Protein AF-A0A7X7BLA1-F1 (afdb_monomer_lite)

Sequence (146 aa):
AQNFVDRQEERFEQSKTRILRTGDDLSFVGDGLLEFGDVSDFCGLILDRDPNPPLLAAVSTKRAGGDWALSLRSRDGLAGKIITLLKDGKKIRGGGHGDAAALYFPYSYNEEQIRETVLAALKQEKERTETPRVTLGDIFKGLDKS

Secondary structure (DSSP, 8-state):
-HHHHHHHHHHHHHHHTT-EEETTTEEEE-TTSS-TTTHHHHHHHHHHH-SS--SEEEEEEE-TTSPEEEEEEESTTHHHHHHHHH--SSSSEEEEETTEEEEEE-TT--HHHHHHHHHHHHHHHHHHHHS----HHHHHHHHTT-

Structure (mmCIF, N/CA/C/O backbone):
data_AF-A0A7X7BLA1-F1
#
_entry.id   AF-A0A7X7BLA1-F1
#
loop_
_atom_site.group_PDB
_atom_site.id
_atom_site.type_symbol
_atom_site.label_atom_id
_atom_site.label_alt_id
_atom_site.label_comp_id
_atom_site.label_asym_id
_atom_site.label_entity_id
_atom_site.label_seq_id
_atom_site.pdbx_PDB_ins_code
_atom_site.Cartn_x
_atom_site.Cartn_y
_atom_site.Cartn_z
_atom_site.occupancy
_atom_site.B_iso_or_equiv
_atom_site.auth_seq_id
_atom_site.auth_comp_id
_atom_site.auth_asym_id
_atom_site.auth_atom_id
_atom_site.pdbx_PDB_model_num
ATOM 1 N N . ALA A 1 1 ? 27.336 -9.642 -11.516 1.00 60.84 1 ALA A N 1
ATOM 2 C CA . ALA A 1 1 ? 26.708 -9.187 -10.260 1.00 60.84 1 ALA A CA 1
ATOM 3 C C . ALA A 1 1 ? 26.572 -7.664 -10.227 1.00 60.84 1 ALA A C 1
ATOM 5 O O . ALA A 1 1 ? 25.447 -7.207 -10.120 1.00 60.84 1 ALA A O 1
ATOM 6 N N . GLN A 1 2 ? 27.653 -6.894 -10.423 1.00 66.00 2 GLN A N 1
ATOM 7 C CA . GLN A 1 2 ? 27.623 -5.419 -10.378 1.00 66.00 2 GLN A CA 1
ATOM 8 C C . GLN A 1 2 ? 26.552 -4.783 -11.291 1.00 66.00 2 GLN A C 1
ATOM 10 O O . GLN A 1 2 ? 25.650 -4.127 -10.792 1.00 66.00 2 GLN A O 1
ATOM 15 N N . ASN A 1 3 ? 26.518 -5.140 -12.582 1.00 72.88 3 ASN A N 1
ATOM 16 C CA . ASN A 1 3 ? 25.501 -4.642 -13.528 1.00 72.88 3 ASN A CA 1
ATOM 17 C C . ASN A 1 3 ? 24.037 -4.946 -13.150 1.00 72.88 3 ASN A C 1
ATOM 19 O O . ASN A 1 3 ? 23.133 -4.306 -13.676 1.00 72.88 3 ASN A O 1
ATOM 23 N N . PHE A 1 4 ? 23.776 -5.962 -12.320 1.00 66.00 4 PHE A N 1
ATOM 24 C CA . PHE A 1 4 ? 22.419 -6.260 -11.850 1.00 66.00 4 PHE A CA 1
ATOM 25 C C . PHE A 1 4 ? 22.030 -5.318 -10.706 1.00 66.00 4 PHE A C 1
ATOM 27 O O . PHE A 1 4 ? 20.932 -4.776 -10.713 1.00 66.00 4 PHE A O 1
ATOM 34 N N . VAL A 1 5 ? 22.954 -5.080 -9.771 1.00 71.12 5 VAL A N 1
ATOM 35 C CA . VAL A 1 5 ? 22.765 -4.153 -8.647 1.00 71.12 5 VAL A CA 1
ATOM 36 C C . VAL A 1 5 ? 22.598 -2.721 -9.148 1.00 71.12 5 VAL A C 1
ATOM 38 O O . VAL A 1 5 ? 21.667 -2.045 -8.732 1.00 71.12 5 VAL A O 1
ATOM 41 N N . ASP A 1 6 ? 23.419 -2.288 -10.106 1.00 77.94 6 ASP A N 1
ATOM 42 C CA . ASP A 1 6 ? 23.346 -0.921 -10.635 1.00 77.94 6 ASP A CA 1
ATOM 43 C C . ASP A 1 6 ? 22.001 -0.656 -11.344 1.00 77.94 6 ASP A C 1
ATOM 45 O O . ASP A 1 6 ? 21.403 0.403 -11.178 1.00 77.94 6 ASP A O 1
ATOM 49 N N . ARG A 1 7 ? 21.468 -1.650 -12.073 1.00 76.81 7 ARG A N 1
ATOM 50 C CA . ARG A 1 7 ? 20.138 -1.561 -12.707 1.00 76.81 7 ARG A CA 1
ATOM 51 C C . ARG A 1 7 ? 18.999 -1.554 -11.691 1.00 76.81 7 ARG A C 1
ATOM 53 O O . ARG A 1 7 ? 18.009 -0.861 -11.903 1.00 76.81 7 ARG A O 1
ATOM 60 N N . GLN A 1 8 ? 19.124 -2.324 -10.612 1.00 72.62 8 GLN A N 1
ATOM 61 C CA . GLN A 1 8 ? 18.159 -2.304 -9.513 1.00 72.62 8 GLN A CA 1
ATOM 62 C C . GLN A 1 8 ? 18.124 -0.938 -8.832 1.00 72.62 8 GLN A C 1
ATOM 64 O O . GLN A 1 8 ? 17.048 -0.396 -8.597 1.00 72.62 8 GLN A O 1
ATOM 69 N N . GLU A 1 9 ? 19.295 -0.362 -8.569 1.00 75.88 9 GLU A N 1
ATOM 70 C CA . GLU A 1 9 ? 19.420 0.955 -7.950 1.00 75.88 9 GLU A CA 1
ATOM 71 C C . GLU A 1 9 ? 18.868 2.057 -8.870 1.00 75.88 9 GLU A C 1
ATOM 73 O O . GLU A 1 9 ? 18.132 2.932 -8.422 1.00 75.88 9 GLU A O 1
ATOM 78 N N . GLU A 1 10 ? 19.119 1.979 -10.180 1.00 81.06 10 GLU A N 1
ATOM 79 C CA . GLU A 1 10 ? 18.547 2.917 -11.151 1.00 81.06 10 GLU A CA 1
ATOM 80 C C . GLU A 1 10 ? 17.012 2.833 -11.195 1.00 81.06 10 GLU A C 1
ATOM 82 O O . GLU A 1 10 ? 16.329 3.859 -11.132 1.00 81.06 10 GLU A O 1
ATOM 87 N N . ARG A 1 11 ? 16.448 1.619 -11.232 1.00 76.81 11 ARG A N 1
ATOM 88 C CA . ARG A 1 11 ? 14.992 1.417 -11.136 1.00 76.81 11 ARG A CA 1
ATOM 89 C C . ARG A 1 11 ? 14.432 1.940 -9.823 1.00 76.81 11 ARG A C 1
ATOM 91 O O . ARG A 1 11 ? 13.330 2.495 -9.809 1.00 76.81 11 ARG A O 1
ATOM 98 N N . PHE A 1 12 ? 15.180 1.776 -8.735 1.00 75.75 12 PHE A N 1
ATOM 99 C CA . PHE A 1 12 ? 14.794 2.255 -7.420 1.00 75.75 12 PHE A CA 1
ATOM 100 C C . PHE A 1 12 ? 14.669 3.786 -7.404 1.00 75.75 12 PHE A C 1
ATOM 102 O O . PHE A 1 12 ? 13.620 4.323 -7.038 1.00 75.75 12 PHE A O 1
ATOM 109 N N . GLU A 1 13 ? 15.696 4.490 -7.884 1.00 81.88 13 GLU A N 1
ATOM 110 C CA . GLU A 1 13 ? 15.704 5.954 -7.971 1.00 81.88 13 GLU A CA 1
ATOM 111 C C . GLU A 1 13 ? 14.640 6.491 -8.934 1.00 81.88 13 GLU A C 1
ATOM 113 O O . GLU A 1 13 ? 13.942 7.454 -8.617 1.00 81.88 13 GLU A O 1
ATOM 118 N N . GLN A 1 14 ? 14.430 5.836 -10.077 1.00 80.88 14 GLN A N 1
ATOM 119 C CA . GLN A 1 14 ? 13.355 6.215 -10.995 1.00 80.88 14 GLN A CA 1
ATOM 120 C C . GLN A 1 14 ? 11.973 6.030 -10.358 1.00 80.88 14 GLN A C 1
ATOM 122 O O . GLN A 1 14 ? 11.123 6.917 -10.452 1.00 80.88 14 GLN A O 1
ATOM 127 N N . SER A 1 15 ? 11.747 4.916 -9.662 1.00 80.69 15 SER A N 1
ATOM 128 C CA . SER A 1 15 ? 10.462 4.620 -9.020 1.00 80.69 15 SER A CA 1
ATOM 129 C C . SER A 1 15 ? 10.139 5.596 -7.888 1.00 80.69 15 SER A C 1
ATOM 131 O O . SER A 1 15 ? 8.977 5.974 -7.732 1.00 80.69 15 SER A O 1
ATOM 133 N N . LYS A 1 16 ? 11.149 6.094 -7.156 1.00 81.50 16 LYS A N 1
ATOM 134 C CA . LYS A 1 16 ? 10.964 7.152 -6.145 1.00 81.50 16 LYS A CA 1
ATOM 135 C C . LYS A 1 16 ? 10.290 8.400 -6.705 1.00 81.50 16 LYS A C 1
ATOM 137 O O . LYS A 1 16 ? 9.437 8.980 -6.040 1.00 81.50 16 LYS A O 1
ATOM 142 N N . THR A 1 17 ? 10.628 8.793 -7.935 1.00 82.50 17 THR A N 1
ATOM 143 C CA . THR A 1 17 ? 10.046 9.988 -8.577 1.00 82.50 17 THR A CA 1
ATOM 144 C C . THR A 1 17 ? 8.546 9.864 -8.846 1.00 82.50 17 THR A C 1
ATOM 146 O O . THR A 1 17 ? 7.883 10.869 -9.092 1.00 82.50 17 THR A O 1
ATOM 149 N N . ARG A 1 18 ? 8.001 8.642 -8.789 1.00 87.12 18 ARG A N 1
ATOM 150 C CA . ARG A 1 18 ? 6.584 8.350 -9.032 1.00 87.12 18 ARG A CA 1
ATOM 151 C C . ARG A 1 18 ? 5.832 7.906 -7.779 1.00 87.12 18 ARG A C 1
ATOM 153 O O . ARG A 1 18 ? 4.695 7.451 -7.893 1.00 87.12 18 ARG A O 1
ATOM 160 N N . ILE A 1 19 ? 6.434 8.041 -6.594 1.00 90.56 19 ILE A N 1
ATOM 161 C CA . ILE A 1 19 ? 5.737 7.778 -5.333 1.00 90.56 19 ILE A CA 1
ATOM 162 C C . ILE A 1 19 ? 4.624 8.813 -5.157 1.00 90.56 19 ILE A C 1
ATOM 164 O O . ILE A 1 19 ? 4.864 10.017 -5.068 1.00 90.56 19 ILE A O 1
ATOM 168 N N . LEU A 1 20 ? 3.393 8.326 -5.038 1.00 92.38 20 LEU A N 1
ATOM 169 C CA . LEU A 1 20 ? 2.249 9.120 -4.621 1.00 92.38 20 LEU A CA 1
ATOM 170 C C . LEU A 1 20 ? 2.210 9.137 -3.092 1.00 92.38 20 LEU A C 1
ATOM 172 O O . LEU A 1 20 ? 1.762 8.178 -2.459 1.00 92.38 20 LEU A O 1
ATOM 176 N N . ARG A 1 21 ? 2.704 10.227 -2.500 1.00 93.75 21 ARG A N 1
ATOM 177 C CA . ARG A 1 21 ? 2.735 10.424 -1.046 1.00 93.75 21 ARG A CA 1
ATOM 178 C C . ARG A 1 21 ? 1.422 11.023 -0.537 1.00 93.75 21 ARG A C 1
ATOM 180 O O . ARG A 1 21 ? 0.862 11.928 -1.152 1.00 93.75 21 ARG A O 1
ATOM 187 N N . THR A 1 22 ? 0.933 10.547 0.604 1.00 94.69 22 THR A N 1
ATOM 188 C CA . THR A 1 22 ? -0.193 11.147 1.336 1.00 94.69 22 THR A CA 1
ATOM 189 C C . THR A 1 22 ? 0.222 11.385 2.780 1.00 94.69 22 THR A C 1
ATOM 191 O O . THR A 1 22 ? 0.194 10.466 3.597 1.00 94.69 22 THR A O 1
ATOM 194 N N . GLY A 1 23 ? 0.642 12.623 3.065 1.00 91.50 23 GLY A N 1
ATOM 195 C CA . GLY A 1 23 ? 1.188 13.009 4.368 1.00 91.50 23 GLY A CA 1
ATOM 196 C C . GLY A 1 23 ? 2.303 12.065 4.822 1.00 91.50 23 GLY A C 1
ATOM 197 O O . GLY A 1 23 ? 3.129 11.634 4.014 1.00 91.50 23 GLY A O 1
ATOM 198 N N . ASP A 1 24 ? 2.267 11.699 6.100 1.00 92.56 24 ASP A N 1
ATOM 199 C CA . ASP A 1 24 ? 3.164 10.703 6.697 1.00 92.56 24 ASP A CA 1
ATOM 200 C C . ASP A 1 24 ? 2.550 9.293 6.728 1.00 92.56 24 ASP A C 1
ATOM 202 O O . ASP A 1 24 ? 3.180 8.341 7.179 1.00 92.56 24 ASP A O 1
ATOM 206 N N . ASP A 1 25 ? 1.328 9.128 6.217 1.00 94.56 25 ASP A N 1
ATOM 207 C CA . ASP A 1 25 ? 0.573 7.885 6.367 1.00 94.56 25 ASP A CA 1
ATOM 208 C C . ASP A 1 25 ? 0.934 6.859 5.280 1.00 94.56 25 ASP A C 1
ATOM 210 O O . ASP A 1 25 ? 1.179 5.690 5.582 1.00 94.56 25 ASP A O 1
ATOM 214 N N . LEU A 1 26 ? 0.973 7.277 4.009 1.00 97.00 26 LEU A N 1
ATOM 215 C CA . LEU A 1 26 ? 1.088 6.357 2.872 1.00 97.00 26 LEU A CA 1
ATOM 216 C C . LEU A 1 26 ? 2.076 6.846 1.810 1.00 97.00 26 LEU A C 1
ATOM 218 O O . LEU A 1 26 ? 1.939 7.951 1.284 1.00 97.00 26 LEU A O 1
ATOM 222 N N . SER A 1 27 ? 2.988 5.959 1.407 1.00 96.44 27 SER A N 1
ATOM 223 C CA . SER A 1 27 ? 3.667 6.019 0.105 1.00 96.44 27 SER A CA 1
ATOM 224 C C . SER A 1 27 ? 3.095 4.944 -0.813 1.00 96.44 27 SER A C 1
ATOM 226 O O . SER A 1 27 ? 3.185 3.760 -0.489 1.00 96.44 27 SER A O 1
ATOM 228 N N . PHE A 1 28 ? 2.542 5.338 -1.961 1.00 95.69 28 PHE A N 1
ATOM 229 C CA . PHE A 1 28 ? 1.960 4.419 -2.941 1.00 95.69 28 PHE A CA 1
ATOM 230 C C . PHE A 1 28 ? 2.708 4.461 -4.278 1.00 95.69 28 PHE A C 1
ATOM 232 O O . PHE A 1 28 ? 3.012 5.539 -4.786 1.00 95.69 28 PHE A O 1
ATOM 239 N N . VAL A 1 29 ? 2.957 3.295 -4.873 1.00 93.25 29 VAL A N 1
ATOM 240 C CA . VAL A 1 29 ? 3.594 3.147 -6.190 1.00 93.25 29 VAL A CA 1
ATOM 241 C C . VAL A 1 29 ? 2.680 2.351 -7.121 1.00 93.25 29 VAL A C 1
ATOM 243 O O . VAL A 1 29 ? 2.173 1.287 -6.753 1.00 93.25 29 VAL A O 1
ATOM 246 N N . GLY A 1 30 ? 2.468 2.888 -8.321 1.00 91.25 30 GLY A N 1
ATOM 247 C CA . GLY A 1 30 ? 1.694 2.254 -9.389 1.00 91.25 30 GLY A CA 1
ATOM 248 C C . GLY A 1 30 ? 2.421 1.092 -10.076 1.00 91.25 30 GLY A C 1
ATOM 249 O O . GLY A 1 30 ? 3.618 0.872 -9.882 1.00 91.25 30 GLY A O 1
ATOM 250 N N . ASP A 1 31 ? 1.684 0.380 -10.916 1.00 90.12 31 ASP A N 1
ATOM 251 C CA . ASP A 1 31 ? 2.160 -0.698 -11.775 1.00 90.12 31 ASP A CA 1
ATOM 252 C C . ASP A 1 31 ? 3.131 -0.210 -12.867 1.00 90.12 31 ASP A C 1
ATOM 254 O O . ASP A 1 31 ? 3.192 0.968 -13.225 1.00 90.12 31 ASP A O 1
ATOM 258 N N . GLY A 1 32 ? 3.914 -1.143 -13.417 1.00 83.69 32 GLY A N 1
ATOM 259 C CA . GLY A 1 32 ? 4.804 -0.888 -14.556 1.00 83.69 32 GLY A CA 1
ATOM 260 C C . GLY A 1 32 ? 6.133 -0.206 -14.219 1.00 83.69 32 GLY A C 1
ATOM 261 O O . GLY A 1 32 ? 6.902 0.105 -15.127 1.00 83.69 32 GLY A O 1
ATOM 262 N N . LEU A 1 33 ? 6.418 0.019 -12.935 1.00 78.50 33 LEU A N 1
ATOM 263 C CA . LEU A 1 33 ? 7.668 0.623 -12.458 1.00 78.50 33 LEU A CA 1
ATOM 264 C C . LEU A 1 33 ? 8.690 -0.392 -11.942 1.00 78.50 33 LEU A C 1
ATOM 266 O O . LEU A 1 33 ? 9.893 -0.147 -12.005 1.00 78.50 33 LEU A O 1
ATOM 270 N N . LEU A 1 34 ? 8.211 -1.527 -11.437 1.00 80.31 34 LEU A N 1
ATOM 271 C CA . LEU A 1 34 ? 9.017 -2.530 -10.750 1.00 80.31 34 LEU A CA 1
ATOM 272 C C . LEU A 1 34 ? 8.754 -3.909 -11.348 1.00 80.31 34 LEU A C 1
ATOM 274 O O . LEU A 1 34 ? 7.630 -4.228 -11.740 1.00 80.31 34 LEU A O 1
ATOM 278 N N . GLU A 1 35 ? 9.790 -4.742 -11.407 1.00 77.06 35 GLU A N 1
ATOM 279 C CA . GLU A 1 35 ? 9.627 -6.149 -11.763 1.00 77.06 35 GLU A CA 1
ATOM 280 C C . GLU A 1 35 ? 9.002 -6.906 -10.581 1.00 77.06 35 GLU A C 1
ATOM 282 O O . GLU A 1 35 ? 9.167 -6.525 -9.425 1.00 77.06 35 GLU A O 1
ATOM 287 N N . PHE A 1 36 ? 8.291 -8.007 -10.848 1.00 65.00 36 PHE A N 1
ATOM 288 C CA . PHE A 1 36 ? 7.522 -8.739 -9.828 1.00 65.00 36 PHE A CA 1
ATOM 289 C C . PHE A 1 36 ? 8.349 -9.15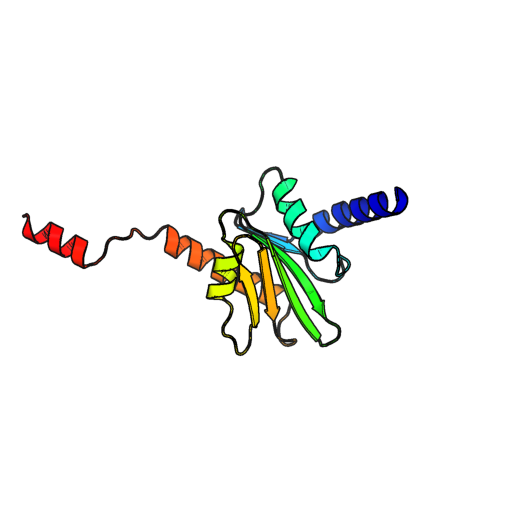2 -8.591 1.00 65.00 36 PHE A C 1
ATOM 291 O O . PHE A 1 36 ? 7.809 -9.218 -7.489 1.00 65.00 36 PHE A O 1
ATOM 298 N N . GLY A 1 37 ? 9.652 -9.411 -8.763 1.00 68.38 37 GLY A N 1
ATOM 299 C CA . GLY A 1 37 ? 10.570 -9.728 -7.662 1.00 68.38 37 GLY A CA 1
ATOM 300 C C . GLY A 1 37 ? 10.957 -8.523 -6.797 1.00 68.38 37 GLY A C 1
ATOM 301 O O . GLY A 1 37 ? 11.219 -8.694 -5.612 1.00 68.38 37 GLY A O 1
ATOM 302 N N . ASP A 1 38 ? 10.915 -7.313 -7.353 1.00 76.25 38 ASP A N 1
ATOM 303 C CA . ASP A 1 38 ? 11.431 -6.092 -6.721 1.00 76.25 38 ASP A CA 1
ATOM 304 C C . ASP A 1 38 ? 10.371 -5.390 -5.865 1.00 76.25 38 ASP A C 1
ATOM 306 O O . ASP A 1 38 ? 10.685 -4.564 -5.016 1.00 76.25 38 ASP A O 1
ATOM 310 N N . VAL A 1 39 ? 9.097 -5.729 -6.066 1.00 79.25 39 VAL A N 1
ATOM 311 C CA . VAL A 1 39 ? 7.934 -5.071 -5.453 1.00 79.25 39 VAL A CA 1
ATOM 312 C C . VAL A 1 39 ? 7.978 -5.091 -3.917 1.00 79.25 39 VAL A C 1
ATOM 314 O O . VAL A 1 39 ? 7.763 -4.063 -3.275 1.00 79.25 39 VAL A O 1
ATOM 317 N N . SER A 1 40 ? 8.259 -6.248 -3.307 1.00 75.62 40 SER A N 1
ATOM 318 C CA . SER A 1 40 ? 8.327 -6.374 -1.840 1.00 75.62 40 SER A CA 1
ATOM 319 C C . SER A 1 40 ? 9.552 -5.666 -1.263 1.00 75.62 40 SER A C 1
ATOM 321 O O . SER A 1 40 ? 9.452 -5.029 -0.211 1.00 75.62 40 SER A O 1
ATOM 323 N N . ASP A 1 41 ? 10.693 -5.789 -1.938 1.00 82.06 41 ASP A N 1
ATOM 324 C CA . ASP A 1 41 ? 11.954 -5.197 -1.496 1.00 82.06 41 ASP A CA 1
ATOM 325 C C . ASP A 1 41 ? 11.883 -3.674 -1.592 1.00 82.06 41 ASP A C 1
ATOM 327 O O . ASP A 1 41 ? 12.268 -2.978 -0.655 1.00 82.06 41 ASP A O 1
ATOM 331 N N . PHE A 1 42 ? 11.264 -3.148 -2.652 1.00 85.69 42 PHE A N 1
ATOM 332 C CA . PHE A 1 42 ? 11.017 -1.722 -2.821 1.00 85.69 42 PHE A CA 1
ATOM 333 C C . PHE A 1 42 ? 10.203 -1.142 -1.661 1.00 85.69 42 PHE A C 1
ATOM 335 O O . PHE A 1 42 ? 10.575 -0.107 -1.113 1.00 85.69 42 PHE A O 1
ATOM 342 N N . CYS A 1 43 ? 9.133 -1.821 -1.227 1.00 86.69 43 CYS A N 1
ATOM 343 C CA . CYS A 1 43 ? 8.364 -1.386 -0.060 1.00 86.69 43 CYS A CA 1
ATOM 344 C C . CYS A 1 43 ? 9.239 -1.281 1.205 1.00 86.69 43 CYS A C 1
ATOM 346 O O . CYS A 1 43 ? 9.081 -0.331 1.968 1.00 86.69 43 CYS A O 1
ATOM 348 N N . GLY A 1 44 ? 10.151 -2.234 1.429 1.00 87.56 44 GLY A N 1
ATOM 349 C CA . GLY A 1 44 ? 11.086 -2.194 2.561 1.00 87.56 44 GLY A CA 1
ATOM 350 C C . GLY A 1 44 ? 12.082 -1.042 2.439 1.00 87.56 44 GLY A C 1
ATOM 351 O O . GLY A 1 44 ? 12.247 -0.257 3.367 1.00 87.56 44 GLY A O 1
ATOM 352 N N . LEU A 1 45 ? 12.653 -0.857 1.250 1.00 88.12 45 LEU A N 1
ATOM 353 C CA . LEU A 1 45 ? 13.607 0.214 0.979 1.00 88.12 45 LEU A CA 1
ATOM 354 C C . LEU A 1 45 ? 13.003 1.617 1.135 1.00 88.12 45 LEU A C 1
ATOM 356 O O . LEU A 1 45 ? 13.715 2.520 1.570 1.00 88.12 45 LEU A O 1
ATOM 360 N N . ILE A 1 46 ? 11.714 1.817 0.822 1.00 89.44 46 ILE A N 1
ATOM 361 C CA . ILE A 1 46 ? 11.018 3.076 1.145 1.00 89.44 46 ILE A CA 1
ATOM 362 C C . ILE A 1 46 ? 11.090 3.335 2.655 1.00 89.44 46 ILE A C 1
ATOM 364 O O . ILE A 1 46 ? 11.440 4.434 3.067 1.00 89.44 46 ILE A O 1
ATOM 368 N N . LEU A 1 47 ? 10.790 2.333 3.485 1.00 91.44 47 LEU A N 1
ATOM 369 C CA . LEU A 1 47 ? 10.786 2.484 4.943 1.00 91.44 47 LEU A CA 1
ATOM 370 C C . LEU A 1 47 ? 12.186 2.647 5.540 1.00 91.44 47 LEU A C 1
ATOM 372 O O . LEU A 1 47 ? 12.317 3.254 6.602 1.00 91.44 47 LEU A O 1
ATOM 376 N N . ASP A 1 48 ? 13.206 2.077 4.903 1.00 89.9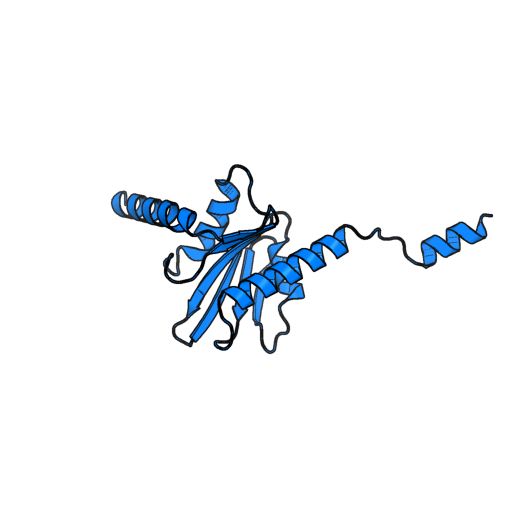4 48 ASP A N 1
ATOM 377 C CA . ASP A 1 48 ? 14.579 2.086 5.414 1.00 89.94 48 ASP A CA 1
ATOM 378 C C . ASP A 1 48 ? 15.360 3.336 4.997 1.00 89.94 48 ASP A C 1
ATOM 380 O O . ASP A 1 48 ? 16.247 3.779 5.726 1.00 89.94 48 ASP A O 1
ATOM 384 N N . ARG A 1 49 ? 15.064 3.891 3.814 1.00 87.44 49 ARG A N 1
ATOM 385 C CA . ARG A 1 49 ? 15.867 4.959 3.195 1.00 87.44 49 ARG A CA 1
ATOM 386 C C . ARG A 1 49 ? 15.186 6.326 3.169 1.00 87.44 49 ARG A C 1
ATOM 388 O O . ARG A 1 49 ? 15.873 7.316 2.924 1.00 87.44 49 ARG A O 1
ATOM 395 N N . ASP A 1 50 ? 13.872 6.404 3.367 1.00 85.19 50 ASP A N 1
ATOM 396 C CA . ASP A 1 50 ? 13.175 7.689 3.469 1.00 85.19 50 ASP A CA 1
ATOM 397 C C . ASP A 1 50 ? 13.524 8.353 4.818 1.00 85.19 50 ASP A C 1
ATOM 399 O O . ASP A 1 50 ? 13.335 7.725 5.863 1.00 85.19 50 ASP A O 1
ATOM 403 N N . PRO A 1 51 ? 14.050 9.597 4.837 1.00 85.38 51 PRO A N 1
ATOM 404 C CA . PRO A 1 51 ? 14.358 10.301 6.084 1.00 85.38 51 PRO A CA 1
ATOM 405 C C . PRO A 1 51 ? 13.119 10.560 6.953 1.00 85.38 51 PRO A C 1
ATOM 407 O O . PRO A 1 51 ? 13.259 10.760 8.158 1.00 85.38 51 PRO A O 1
ATOM 410 N N . ASN A 1 52 ? 11.923 10.556 6.360 1.00 88.19 52 ASN A N 1
ATOM 411 C CA . ASN A 1 52 ? 10.650 10.603 7.065 1.00 88.19 52 ASN A CA 1
ATOM 412 C C . ASN A 1 52 ? 9.763 9.453 6.556 1.00 88.19 52 ASN A C 1
ATOM 414 O O . ASN A 1 52 ? 8.905 9.664 5.692 1.00 88.19 52 ASN A O 1
ATOM 418 N N . PRO A 1 53 ? 9.994 8.212 7.018 1.00 91.31 53 PRO A N 1
ATOM 419 C CA . PRO A 1 53 ? 9.350 7.039 6.444 1.00 91.31 53 PRO A CA 1
ATOM 420 C C . PRO A 1 53 ? 7.828 7.069 6.660 1.00 91.31 53 PRO A C 1
ATOM 422 O O . PRO A 1 53 ? 7.371 7.502 7.718 1.00 91.31 53 PRO A O 1
ATOM 425 N N . PRO A 1 54 ? 7.029 6.606 5.679 1.00 94.81 54 PRO A N 1
ATOM 426 C CA . PRO A 1 54 ? 5.580 6.540 5.832 1.00 94.81 54 PRO A CA 1
ATOM 427 C C . PRO A 1 54 ? 5.198 5.474 6.866 1.00 94.81 54 PRO A C 1
ATOM 429 O O . PRO A 1 54 ? 5.940 4.513 7.081 1.00 94.81 54 PRO A O 1
ATOM 432 N N . LEU A 1 55 ? 3.992 5.564 7.428 1.00 95.56 55 LEU A N 1
ATOM 433 C CA . LEU A 1 55 ? 3.435 4.477 8.244 1.00 95.56 55 LEU A CA 1
ATOM 434 C C . LEU A 1 55 ? 3.261 3.185 7.428 1.00 95.56 55 LEU A C 1
ATOM 436 O O . LEU A 1 55 ? 3.489 2.082 7.934 1.00 95.56 55 LEU A O 1
ATOM 440 N N . LEU A 1 56 ? 2.869 3.320 6.158 1.00 97.12 56 LEU A N 1
ATOM 441 C CA . LEU A 1 56 ? 2.667 2.212 5.233 1.00 97.12 56 LEU A CA 1
ATOM 442 C C . LEU A 1 56 ? 3.283 2.524 3.862 1.00 97.12 56 LEU A C 1
ATOM 444 O O . LEU A 1 56 ? 2.994 3.546 3.239 1.00 97.12 56 LEU A O 1
ATOM 448 N N . ALA A 1 57 ? 4.099 1.606 3.358 1.00 96.62 57 ALA A N 1
ATOM 449 C CA . ALA A 1 57 ? 4.560 1.585 1.977 1.00 96.62 57 ALA A CA 1
ATOM 450 C C . ALA A 1 57 ? 3.745 0.558 1.185 1.00 96.62 57 ALA A C 1
ATOM 452 O O . ALA A 1 57 ? 3.607 -0.591 1.611 1.00 96.62 57 ALA A O 1
ATOM 453 N N . ALA A 1 58 ? 3.227 0.963 0.029 1.00 96.06 58 ALA A N 1
ATOM 454 C CA . ALA A 1 58 ? 2.374 0.141 -0.812 1.00 96.06 58 ALA A CA 1
ATOM 455 C C . ALA A 1 58 ? 2.817 0.196 -2.277 1.00 96.06 58 ALA A C 1
ATOM 457 O O . ALA A 1 58 ? 3.022 1.274 -2.831 1.00 96.06 58 ALA A O 1
ATOM 458 N N . VAL A 1 59 ? 2.937 -0.962 -2.918 1.00 94.81 59 VAL A N 1
ATOM 459 C CA . VAL A 1 59 ? 3.265 -1.068 -4.345 1.00 94.81 59 VAL A CA 1
ATOM 460 C C . VAL A 1 59 ? 2.218 -1.944 -5.013 1.00 94.81 59 VAL A C 1
ATOM 462 O O . VAL A 1 59 ? 1.988 -3.082 -4.593 1.00 94.81 59 VAL A O 1
ATOM 465 N N . SER A 1 60 ? 1.572 -1.401 -6.039 1.00 94.00 60 SER A N 1
ATOM 466 C CA . SER A 1 60 ? 0.583 -2.108 -6.845 1.00 94.00 60 SER A CA 1
ATOM 467 C C . SER A 1 60 ? 1.213 -2.701 -8.101 1.00 94.00 60 SER A C 1
ATOM 469 O O . SER A 1 60 ? 2.178 -2.179 -8.654 1.00 94.00 60 SER A O 1
ATOM 471 N N . THR A 1 61 ? 0.692 -3.843 -8.533 1.00 92.81 61 THR A N 1
ATOM 472 C CA . THR A 1 61 ? 1.138 -4.522 -9.749 1.00 92.81 61 THR A CA 1
ATOM 473 C C . THR A 1 61 ? -0.046 -5.196 -10.412 1.00 92.81 61 THR A C 1
ATOM 475 O O . THR A 1 61 ? -0.814 -5.915 -9.757 1.00 92.81 61 THR A O 1
ATOM 478 N N . LYS A 1 62 ? -0.194 -5.004 -11.720 1.00 91.94 62 LYS A N 1
ATOM 479 C CA . LYS A 1 62 ? -1.259 -5.639 -12.486 1.00 91.94 62 LYS A CA 1
ATOM 480 C C . LYS A 1 62 ? -0.818 -7.031 -12.914 1.00 91.94 62 LYS A C 1
ATOM 482 O O . LYS A 1 62 ? 0.232 -7.227 -13.519 1.00 91.94 62 LYS A O 1
ATOM 487 N N . ARG A 1 63 ? -1.612 -8.044 -12.573 1.00 89.44 63 ARG A N 1
ATOM 488 C CA . ARG A 1 63 ? -1.303 -9.441 -12.901 1.00 89.44 63 ARG A CA 1
ATOM 489 C C . ARG A 1 63 ? -1.787 -9.768 -14.311 1.00 89.44 63 ARG A C 1
ATOM 491 O O . ARG A 1 63 ? -2.744 -9.176 -14.801 1.00 89.44 63 ARG A O 1
ATOM 498 N N . ALA A 1 64 ? -1.210 -10.805 -14.920 1.00 83.81 64 ALA A N 1
ATOM 499 C CA . ALA A 1 64 ? -1.603 -11.280 -16.253 1.00 83.81 64 ALA A CA 1
ATOM 500 C C . ALA A 1 64 ? -3.106 -11.623 -16.384 1.00 83.81 64 ALA A C 1
ATOM 502 O O . ALA A 1 64 ? -3.663 -11.534 -17.470 1.00 83.81 64 ALA A O 1
ATOM 503 N N . GLY A 1 65 ? -3.774 -11.983 -15.280 1.00 82.81 65 GLY A N 1
ATOM 504 C CA . GLY A 1 65 ? -5.221 -12.237 -15.235 1.00 82.81 65 GLY A CA 1
ATOM 505 C C . GLY A 1 65 ? -6.101 -10.986 -15.092 1.00 82.81 65 GLY A C 1
ATOM 506 O O . GLY A 1 65 ? -7.305 -11.126 -14.919 1.00 82.81 65 GLY A O 1
ATOM 507 N N . GLY A 1 66 ? -5.525 -9.781 -15.104 1.00 85.31 66 GLY A N 1
ATOM 508 C CA . GLY A 1 66 ? -6.236 -8.506 -14.955 1.00 85.31 66 GLY A CA 1
ATOM 509 C C . GLY A 1 66 ? -6.453 -8.056 -13.508 1.00 85.31 66 GLY A C 1
ATOM 510 O O . GLY A 1 66 ? -6.568 -6.855 -13.271 1.00 85.31 66 GLY A O 1
ATOM 511 N N . ASP A 1 67 ? -6.457 -8.988 -12.553 1.00 92.62 67 ASP A N 1
ATOM 512 C CA . ASP A 1 67 ? -6.473 -8.695 -11.116 1.00 92.62 67 ASP A CA 1
ATOM 513 C C . ASP A 1 67 ? -5.217 -7.931 -10.670 1.00 92.62 67 ASP A C 1
ATOM 515 O O . ASP A 1 67 ? -4.135 -8.065 -11.249 1.00 92.62 67 ASP A O 1
ATOM 519 N N . TRP A 1 68 ? -5.338 -7.193 -9.573 1.00 94.81 68 TRP A N 1
ATOM 520 C CA . TRP A 1 68 ? -4.240 -6.438 -8.980 1.00 94.81 68 TRP A CA 1
ATOM 521 C C . TRP A 1 68 ? -3.643 -7.177 -7.789 1.00 94.81 68 TRP A C 1
ATOM 523 O O . TRP A 1 68 ? -4.366 -7.750 -6.972 1.00 94.81 68 TRP A O 1
ATOM 533 N N . ALA A 1 69 ? -2.321 -7.131 -7.666 1.00 94.00 69 ALA A N 1
ATOM 534 C CA . ALA A 1 69 ? -1.608 -7.423 -6.431 1.00 94.00 69 ALA A CA 1
ATOM 535 C C . ALA A 1 69 ? -1.169 -6.106 -5.789 1.00 94.00 69 ALA A C 1
ATOM 537 O O . ALA A 1 69 ? -0.726 -5.194 -6.481 1.00 94.00 69 ALA A O 1
ATOM 538 N N . LEU A 1 70 ? -1.278 -6.021 -4.469 1.00 95.19 70 LEU A N 1
ATOM 539 C CA . LEU A 1 70 ? -0.783 -4.906 -3.677 1.00 95.19 70 LEU A CA 1
ATOM 540 C C . LEU A 1 70 ? 0.127 -5.459 -2.585 1.00 95.19 70 LEU A C 1
ATOM 542 O O . LEU A 1 70 ? -0.342 -6.168 -1.695 1.00 95.19 70 LEU A O 1
ATOM 546 N N . SER A 1 71 ? 1.413 -5.139 -2.664 1.00 95.00 71 SER A N 1
ATOM 547 C CA . SER A 1 71 ? 2.393 -5.445 -1.624 1.00 95.00 71 SER A CA 1
ATOM 548 C C . SER A 1 71 ? 2.426 -4.318 -0.605 1.00 95.00 71 SER A C 1
ATOM 550 O O . SER A 1 71 ? 2.440 -3.149 -0.986 1.00 95.00 71 SER A O 1
ATOM 552 N N . LEU A 1 72 ? 2.440 -4.673 0.675 1.00 96.12 72 LEU A N 1
ATOM 553 C CA . LEU A 1 72 ? 2.439 -3.753 1.801 1.00 96.12 72 LEU A CA 1
ATOM 554 C C . LEU A 1 72 ? 3.628 -4.036 2.721 1.00 96.12 72 LEU A C 1
ATOM 556 O O . LEU A 1 72 ? 3.859 -5.186 3.116 1.00 96.12 72 LEU A O 1
ATOM 560 N N . ARG A 1 73 ? 4.323 -2.969 3.123 1.00 96.12 73 ARG A N 1
ATOM 561 C CA . ARG A 1 73 ? 5.275 -2.981 4.240 1.00 96.12 73 ARG A CA 1
ATOM 562 C C . ARG A 1 73 ? 4.969 -1.869 5.225 1.00 96.12 73 ARG A C 1
ATOM 564 O O . ARG A 1 73 ? 4.581 -0.777 4.821 1.00 96.12 73 ARG A O 1
ATOM 571 N N . SER A 1 74 ? 5.180 -2.140 6.504 1.00 96.25 74 SER A N 1
ATOM 572 C CA . SER A 1 74 ? 5.019 -1.159 7.580 1.00 96.25 74 SER A CA 1
ATOM 573 C C . SER A 1 74 ? 6.054 -1.345 8.685 1.00 96.25 74 SER A C 1
ATOM 575 O O . SER A 1 74 ? 6.975 -2.149 8.559 1.00 96.25 74 SER A O 1
ATOM 577 N N . ARG A 1 75 ? 5.851 -0.622 9.789 1.00 93.69 75 ARG A N 1
ATOM 578 C CA . ARG A 1 75 ? 6.420 -0.906 11.108 1.00 93.69 75 ARG A CA 1
ATOM 579 C C . ARG A 1 75 ? 5.289 -1.197 12.110 1.00 93.69 75 ARG A C 1
ATOM 581 O O . ARG A 1 75 ? 4.121 -0.896 11.841 1.00 93.69 75 ARG A O 1
ATOM 588 N N . ASP A 1 76 ? 5.634 -1.809 13.242 1.00 92.19 76 ASP A N 1
ATOM 589 C CA . ASP A 1 76 ? 4.742 -2.073 14.385 1.00 92.19 76 ASP A CA 1
ATOM 590 C C . ASP A 1 76 ? 3.463 -2.875 14.063 1.00 92.19 76 ASP A C 1
ATOM 592 O O . ASP A 1 76 ? 2.418 -2.769 14.719 1.00 92.19 76 ASP A O 1
ATOM 596 N N . GLY A 1 77 ? 3.535 -3.720 13.039 1.00 94.00 77 GLY A N 1
ATOM 597 C CA . GLY A 1 77 ? 2.488 -4.650 12.648 1.00 94.00 77 GLY A CA 1
ATOM 598 C C . GLY A 1 77 ? 1.327 -4.042 11.860 1.00 94.00 77 GLY A C 1
ATOM 599 O O . GLY A 1 77 ? 0.301 -4.710 11.695 1.00 94.00 77 GLY A O 1
ATOM 600 N N . LEU A 1 78 ? 1.432 -2.789 11.405 1.00 96.12 78 LEU A N 1
ATOM 601 C CA . LEU A 1 78 ? 0.325 -2.076 10.761 1.00 96.12 78 LEU A CA 1
ATOM 602 C C . LEU A 1 78 ? -0.164 -2.768 9.479 1.00 96.12 78 LEU A C 1
ATOM 604 O O . LEU A 1 78 ? -1.369 -2.910 9.288 1.00 96.12 78 LEU A O 1
ATOM 608 N N . ALA A 1 79 ? 0.731 -3.272 8.631 1.00 96.50 79 ALA A N 1
ATOM 609 C CA . ALA A 1 79 ? 0.370 -3.898 7.362 1.00 96.50 79 ALA A CA 1
ATOM 610 C C . ALA A 1 79 ? -0.541 -5.129 7.560 1.00 96.50 79 ALA A C 1
ATOM 612 O O . ALA A 1 79 ? -1.534 -5.302 6.849 1.00 96.50 79 ALA A O 1
ATOM 613 N N . GLY A 1 80 ? -0.275 -5.943 8.586 1.00 95.06 80 GLY A N 1
ATOM 614 C CA . GLY A 1 80 ? -1.136 -7.063 8.975 1.00 95.06 80 GLY A CA 1
ATOM 615 C C . GLY A 1 80 ? -2.513 -6.623 9.493 1.00 95.06 80 GLY A C 1
ATOM 616 O O . GLY A 1 80 ? -3.525 -7.276 9.211 1.00 95.06 80 GLY A O 1
ATOM 617 N N . LYS A 1 81 ? -2.587 -5.490 10.200 1.00 95.31 81 LYS A N 1
ATOM 618 C CA . LYS A 1 81 ? -3.864 -4.915 10.656 1.00 95.31 81 LYS A CA 1
ATOM 619 C C . LYS A 1 81 ? -4.693 -4.405 9.477 1.00 95.31 81 LYS A C 1
ATOM 621 O O . LYS A 1 81 ? -5.878 -4.717 9.395 1.00 95.31 81 LYS A O 1
ATOM 626 N N . ILE A 1 82 ? -4.060 -3.721 8.523 1.00 95.31 82 ILE A N 1
ATOM 627 C CA . ILE A 1 82 ? -4.709 -3.231 7.299 1.00 95.31 82 ILE A CA 1
ATOM 628 C C . ILE A 1 82 ? -5.281 -4.386 6.472 1.00 95.31 82 ILE A C 1
ATOM 630 O O . ILE A 1 82 ? -6.427 -4.303 6.032 1.00 95.31 82 ILE A O 1
ATOM 634 N N . ILE A 1 83 ? -4.559 -5.507 6.335 1.00 94.50 83 ILE A N 1
ATOM 635 C CA . ILE A 1 83 ? -5.135 -6.715 5.717 1.00 94.50 83 ILE A CA 1
ATOM 636 C C . ILE A 1 83 ? -6.396 -7.163 6.439 1.00 94.50 83 ILE A C 1
ATOM 638 O O . ILE A 1 83 ? -7.378 -7.502 5.786 1.00 94.50 83 ILE A O 1
ATOM 642 N N . THR A 1 84 ? -6.362 -7.210 7.769 1.00 92.00 84 THR A N 1
ATOM 643 C CA . THR A 1 84 ? -7.488 -7.708 8.569 1.00 92.00 84 THR A CA 1
ATOM 644 C C . THR A 1 84 ? -8.737 -6.848 8.378 1.00 92.00 84 THR A C 1
ATOM 646 O O . THR A 1 84 ? -9.840 -7.384 8.362 1.00 92.00 84 THR A O 1
ATOM 649 N N . LEU A 1 85 ? -8.569 -5.536 8.184 1.00 92.44 85 LEU A N 1
ATOM 650 C CA . LEU A 1 85 ? -9.669 -4.614 7.895 1.00 92.44 85 LEU A CA 1
ATOM 651 C C . LEU A 1 85 ?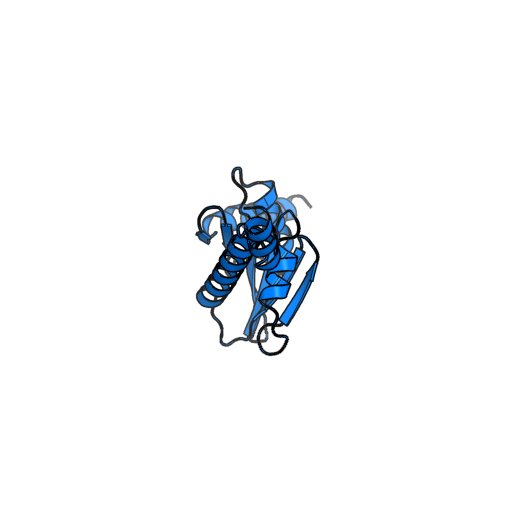 -10.212 -4.773 6.470 1.00 92.44 85 LEU A C 1
ATOM 653 O O . LEU A 1 85 ? -11.422 -4.730 6.266 1.00 92.44 85 LEU A O 1
ATOM 657 N N . LEU A 1 86 ? -9.326 -4.944 5.486 1.00 92.12 86 LEU A N 1
ATOM 658 C CA . LEU A 1 86 ? -9.699 -4.909 4.069 1.00 92.12 86 LEU A CA 1
ATOM 659 C C . LEU A 1 86 ? -10.103 -6.266 3.489 1.00 92.12 86 LEU A C 1
ATOM 661 O O . LEU A 1 86 ? -10.852 -6.323 2.514 1.00 92.12 86 LEU A O 1
ATOM 665 N N . LYS A 1 87 ? -9.600 -7.371 4.044 1.00 87.19 87 LYS A N 1
ATOM 666 C CA . LYS A 1 87 ? -9.895 -8.715 3.549 1.00 87.19 87 LYS A CA 1
ATOM 667 C C . LYS A 1 87 ? -11.319 -9.112 3.933 1.00 87.19 87 LYS A C 1
ATOM 669 O O . LYS A 1 87 ? -11.566 -9.581 5.039 1.00 87.19 87 LYS A O 1
ATOM 674 N N . ASP A 1 88 ? -12.229 -9.034 2.970 1.00 83.06 88 ASP A N 1
ATOM 675 C CA . ASP A 1 88 ? -13.602 -9.537 3.108 1.00 83.06 88 ASP A CA 1
ATOM 676 C C . ASP A 1 88 ? -13.753 -11.006 2.660 1.00 83.06 88 ASP A C 1
ATOM 678 O O . ASP A 1 88 ? -14.812 -11.615 2.826 1.00 83.06 88 ASP A O 1
ATOM 682 N N . GLY A 1 89 ? -12.699 -11.587 2.068 1.00 67.88 89 GLY A N 1
ATOM 683 C CA . GLY A 1 89 ? -12.669 -12.970 1.584 1.00 67.88 89 GLY A CA 1
ATOM 684 C C . GLY A 1 89 ? -13.535 -13.236 0.348 1.00 67.88 89 GLY A C 1
ATOM 685 O O . GLY A 1 89 ? -13.502 -14.349 -0.175 1.00 67.88 89 GLY A O 1
ATOM 686 N N . LYS A 1 90 ? -14.275 -12.233 -0.140 1.00 74.81 90 LYS A N 1
ATOM 687 C CA . LYS A 1 90 ? -15.159 -12.324 -1.307 1.00 74.81 90 LYS A CA 1
ATOM 688 C C . LYS A 1 90 ? -14.594 -11.541 -2.483 1.00 74.81 90 LYS A C 1
ATOM 690 O O . LYS A 1 90 ? -14.390 -12.112 -3.549 1.00 74.81 90 LYS A O 1
ATOM 695 N N . LYS A 1 91 ? -14.344 -10.246 -2.289 1.00 86.12 91 LYS A N 1
ATOM 696 C CA . LYS A 1 91 ? -13.842 -9.330 -3.316 1.00 86.12 91 LYS A CA 1
ATOM 697 C C . LYS A 1 91 ? -12.356 -9.082 -3.135 1.00 86.12 91 LYS A C 1
ATOM 699 O O . LYS A 1 91 ? -11.594 -9.288 -4.072 1.00 86.12 91 LYS A O 1
ATOM 704 N N . ILE A 1 92 ? -11.944 -8.692 -1.932 1.00 92.44 92 ILE A N 1
ATOM 705 C CA . ILE A 1 92 ? -10.543 -8.418 -1.624 1.00 92.44 92 ILE A CA 1
ATOM 706 C C . ILE A 1 92 ? -9.995 -9.612 -0.853 1.00 92.44 92 ILE A C 1
ATOM 708 O O . ILE A 1 92 ? -10.432 -9.952 0.251 1.00 92.44 92 ILE A O 1
ATOM 712 N N . ARG A 1 93 ? -9.025 -10.283 -1.469 1.00 94.06 93 ARG A N 1
ATOM 713 C CA . ARG A 1 93 ? -8.308 -11.406 -0.858 1.00 94.06 93 ARG A CA 1
ATOM 714 C C . ARG A 1 93 ? -6.970 -10.910 -0.332 1.00 94.06 93 ARG A C 1
ATOM 716 O O . ARG A 1 93 ? -6.473 -9.880 -0.760 1.00 94.06 93 ARG A O 1
ATOM 723 N N . GLY A 1 94 ? -6.357 -11.655 0.577 1.00 92.38 94 GLY A N 1
ATOM 724 C CA . GLY A 1 94 ? -5.046 -11.282 1.094 1.00 92.38 94 GLY A CA 1
ATOM 725 C C . GLY A 1 94 ? -4.521 -12.216 2.166 1.00 92.38 94 GLY A C 1
ATOM 726 O O . GLY A 1 94 ? -5.239 -13.092 2.671 1.00 92.38 94 GLY A O 1
ATOM 727 N N . GLY A 1 95 ? -3.255 -12.011 2.501 1.00 91.81 95 GLY A N 1
ATOM 728 C CA . GLY A 1 95 ? -2.531 -12.746 3.527 1.00 91.81 95 GLY A CA 1
ATOM 729 C C . GLY A 1 95 ? -1.228 -12.045 3.899 1.00 91.81 95 GLY A C 1
ATOM 730 O O . GLY A 1 95 ? -0.721 -11.214 3.150 1.00 91.81 95 GLY A O 1
ATOM 731 N N . GLY A 1 96 ? -0.710 -12.378 5.074 1.00 90.25 96 GLY A N 1
ATOM 732 C CA . GLY A 1 96 ? 0.451 -11.731 5.676 1.00 90.25 96 GLY A CA 1
ATOM 733 C C . GLY A 1 96 ? 0.234 -11.498 7.165 1.00 90.25 96 GLY A C 1
ATOM 734 O O . GLY A 1 96 ? -0.877 -11.674 7.670 1.00 90.25 96 GLY A O 1
ATOM 735 N N . HIS A 1 97 ? 1.301 -11.142 7.871 1.00 86.69 97 HIS A N 1
ATOM 736 C CA . HIS A 1 97 ? 1.270 -10.860 9.301 1.00 86.69 97 HIS A CA 1
ATOM 737 C C . HIS A 1 97 ? 2.341 -9.832 9.664 1.00 86.69 97 HIS A C 1
ATOM 739 O O . HIS A 1 97 ? 3.357 -9.701 8.980 1.00 86.69 97 HIS A O 1
ATOM 745 N N . GLY A 1 98 ? 2.135 -9.137 10.784 1.00 93.94 98 GLY A N 1
ATOM 746 C CA . GLY A 1 98 ? 3.064 -8.110 11.246 1.00 93.94 98 GLY A CA 1
ATOM 747 C C . GLY A 1 98 ? 3.250 -7.024 10.188 1.00 93.94 98 GLY A C 1
ATOM 748 O O . GLY A 1 98 ? 2.279 -6.406 9.757 1.00 93.94 98 GLY A O 1
ATOM 749 N N . ASP A 1 99 ? 4.494 -6.817 9.777 1.00 95.62 99 ASP A N 1
ATOM 750 C CA . ASP A 1 99 ? 4.911 -5.720 8.902 1.00 95.62 99 ASP A CA 1
ATOM 751 C C . ASP A 1 99 ? 4.928 -6.054 7.414 1.00 95.62 99 ASP A C 1
ATOM 753 O O . ASP A 1 99 ? 5.386 -5.253 6.603 1.00 95.62 99 ASP A O 1
ATOM 757 N N . ALA A 1 100 ? 4.459 -7.245 7.042 1.00 94.19 100 ALA A N 1
ATOM 758 C CA . ALA A 1 100 ? 4.504 -7.739 5.676 1.00 94.19 100 ALA A CA 1
ATOM 759 C C . ALA A 1 100 ? 3.161 -8.334 5.270 1.00 94.19 100 ALA A C 1
ATOM 761 O O . ALA A 1 100 ? 2.622 -9.225 5.934 1.00 94.19 100 ALA A O 1
ATOM 762 N N . ALA A 1 101 ? 2.627 -7.846 4.159 1.00 95.00 101 ALA A N 1
ATOM 763 C CA . ALA A 1 101 ? 1.261 -8.127 3.767 1.00 95.00 101 ALA A CA 1
ATOM 764 C C . ALA A 1 101 ? 1.081 -8.037 2.249 1.00 95.00 101 ALA A C 1
ATOM 766 O O . ALA A 1 101 ? 1.700 -7.207 1.594 1.00 95.00 101 ALA A O 1
ATOM 767 N N . ALA A 1 102 ? 0.201 -8.872 1.697 1.00 94.38 102 ALA A N 1
ATOM 768 C CA . ALA A 1 102 ? -0.275 -8.753 0.328 1.00 94.38 102 ALA A CA 1
ATOM 769 C C . ALA A 1 102 ? -1.809 -8.778 0.258 1.00 94.38 102 ALA A C 1
ATOM 771 O O . ALA A 1 102 ? -2.463 -9.630 0.872 1.00 94.38 102 ALA A O 1
ATOM 772 N N . LEU A 1 103 ? -2.373 -7.871 -0.539 1.00 95.12 103 LEU A N 1
ATOM 773 C CA . LEU A 1 103 ? -3.786 -7.832 -0.913 1.00 95.12 103 LEU A CA 1
ATOM 774 C C . LEU A 1 103 ? -3.942 -8.099 -2.411 1.00 95.12 103 LEU A C 1
ATOM 776 O O . LEU A 1 103 ? -3.065 -7.790 -3.214 1.00 95.12 103 LEU A O 1
ATOM 780 N N . TYR A 1 104 ? -5.080 -8.668 -2.786 1.00 94.75 104 TYR A N 1
ATOM 781 C CA . TYR A 1 104 ? -5.448 -8.947 -4.164 1.00 94.75 104 TYR A CA 1
ATOM 782 C C . TYR A 1 104 ? -6.811 -8.333 -4.446 1.00 94.75 104 TYR A C 1
ATOM 784 O O . TYR A 1 104 ? -7.810 -8.751 -3.848 1.00 94.75 104 TYR A O 1
ATOM 792 N N . PHE A 1 105 ? -6.835 -7.358 -5.352 1.00 95.69 105 PHE A N 1
ATOM 793 C CA . PHE A 1 105 ? -8.050 -6.663 -5.765 1.00 95.69 105 PHE A CA 1
ATOM 794 C C . PHE A 1 105 ? -8.540 -7.206 -7.116 1.00 95.69 105 PHE A C 1
ATOM 796 O O . PHE A 1 105 ? -7.714 -7.544 -7.969 1.00 95.69 105 PHE A O 1
ATOM 803 N N . PRO A 1 106 ? -9.863 -7.276 -7.341 1.00 94.50 106 PRO A N 1
ATOM 804 C CA . PRO A 1 106 ? -10.421 -7.669 -8.631 1.00 94.50 106 PRO A CA 1
ATOM 805 C C . PRO A 1 106 ? -10.040 -6.697 -9.751 1.00 94.50 106 PRO A C 1
ATOM 807 O O . PRO A 1 106 ? -9.863 -5.502 -9.506 1.00 94.50 106 PRO A O 1
ATOM 810 N N . TYR A 1 107 ? -10.033 -7.183 -10.993 1.00 94.19 107 TYR A N 1
ATOM 811 C CA . TYR A 1 107 ? -9.768 -6.374 -12.195 1.00 94.19 107 TYR A CA 1
ATOM 812 C C . TYR A 1 107 ? -10.640 -5.111 -12.349 1.00 94.19 107 TYR A C 1
ATOM 814 O O . TYR A 1 107 ? -10.268 -4.200 -13.084 1.00 94.19 107 TYR A O 1
ATOM 822 N N . SER A 1 108 ? -11.809 -5.058 -11.697 1.00 93.75 108 SER A N 1
ATOM 823 C CA . SER A 1 108 ? -12.733 -3.918 -11.753 1.00 93.75 108 SER A CA 1
ATOM 824 C C . SER A 1 108 ? -12.218 -2.676 -11.023 1.00 93.75 108 SER A C 1
ATOM 826 O O . SER A 1 108 ? -12.803 -1.608 -11.176 1.00 93.75 108 SER A O 1
ATOM 828 N N . TYR A 1 109 ? -11.181 -2.825 -10.197 1.00 95.31 109 TYR A N 1
ATOM 829 C CA . TYR A 1 109 ? -10.529 -1.714 -9.518 1.00 95.31 109 TYR A CA 1
ATOM 830 C C . TYR A 1 109 ? -9.499 -1.045 -10.430 1.00 95.31 109 TYR A C 1
ATOM 832 O O . TYR A 1 109 ? -8.903 -1.679 -11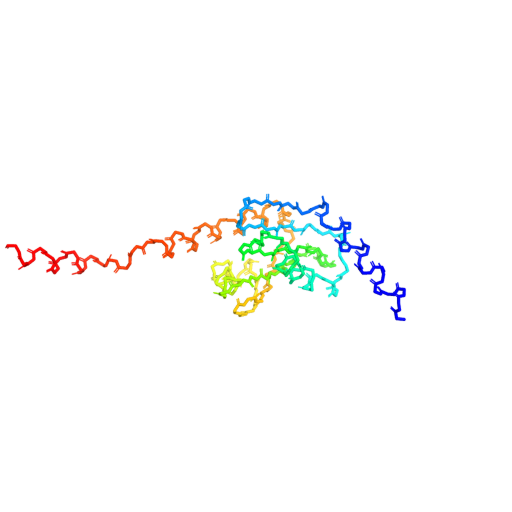.304 1.00 95.31 109 TYR A O 1
ATOM 840 N N . ASN A 1 110 ? -9.242 0.231 -10.176 1.00 95.12 110 ASN A N 1
ATOM 841 C CA . ASN A 1 110 ? -8.066 0.942 -10.663 1.00 95.12 110 ASN A CA 1
ATOM 842 C C . ASN A 1 110 ? -7.137 1.323 -9.491 1.00 95.12 110 ASN A C 1
ATOM 844 O O . ASN A 1 110 ? -7.485 1.148 -8.323 1.00 95.12 110 ASN A O 1
ATOM 848 N N . GLU A 1 111 ? -5.944 1.834 -9.798 1.00 95.19 111 GLU A N 1
ATOM 849 C CA . GLU A 1 111 ? -4.937 2.187 -8.785 1.00 95.19 111 GLU A CA 1
ATOM 850 C C . GLU A 1 111 ? -5.411 3.267 -7.810 1.00 95.19 111 GLU A C 1
ATOM 852 O O . GLU A 1 111 ? -5.120 3.186 -6.619 1.00 95.19 111 GLU A O 1
ATOM 857 N N . GLU A 1 112 ? -6.175 4.250 -8.292 1.00 96.00 112 GLU A N 1
ATOM 858 C CA . GLU A 1 112 ? -6.731 5.315 -7.458 1.00 96.00 112 GLU A CA 1
ATOM 859 C C . GLU A 1 112 ? -7.690 4.740 -6.411 1.00 96.00 112 GLU A C 1
ATOM 861 O O . GLU A 1 112 ? -7.510 4.977 -5.219 1.00 96.00 112 GLU A O 1
ATOM 866 N N . GLN A 1 113 ? -8.621 3.885 -6.833 1.00 96.69 113 GLN A N 1
ATOM 867 C CA . GLN A 1 113 ? -9.564 3.202 -5.946 1.00 96.69 113 GLN A CA 1
ATOM 868 C C . GLN A 1 113 ? -8.853 2.290 -4.942 1.00 96.69 113 GLN A C 1
ATOM 870 O O . GLN A 1 113 ? -9.262 2.200 -3.781 1.00 96.69 113 GLN A O 1
ATOM 875 N N . ILE A 1 114 ? -7.785 1.604 -5.365 1.00 96.88 114 ILE A N 1
ATOM 876 C CA . ILE A 1 114 ? -6.957 0.785 -4.469 1.00 96.88 114 ILE A CA 1
ATOM 877 C C . ILE A 1 114 ? -6.307 1.679 -3.409 1.00 96.88 114 ILE A C 1
ATOM 879 O O . ILE A 1 114 ? -6.420 1.393 -2.216 1.00 96.88 114 ILE A O 1
ATOM 883 N N . ARG A 1 115 ? -5.676 2.782 -3.822 1.00 97.31 115 ARG A N 1
ATOM 884 C CA . ARG A 1 115 ? -5.034 3.745 -2.920 1.00 97.31 115 ARG A CA 1
ATOM 885 C C . ARG A 1 115 ? -6.031 4.340 -1.925 1.00 97.31 115 ARG A C 1
ATOM 887 O O . ARG A 1 115 ? -5.750 4.367 -0.730 1.00 97.31 115 ARG A O 1
ATOM 894 N N . GLU A 1 116 ? -7.200 4.771 -2.389 1.00 96.75 116 GLU A N 1
ATOM 895 C CA . GLU A 1 116 ? -8.263 5.321 -1.538 1.00 96.75 116 GLU A CA 1
ATOM 896 C C . GLU A 1 116 ? -8.783 4.299 -0.525 1.00 96.75 116 GLU A C 1
ATOM 898 O O . GLU A 1 116 ? -8.973 4.627 0.646 1.00 96.75 116 GLU A O 1
ATOM 903 N N . THR A 1 117 ? -8.940 3.040 -0.941 1.00 96.31 117 THR A N 1
ATOM 904 C CA . THR A 1 117 ? -9.344 1.946 -0.045 1.00 96.31 117 THR A CA 1
ATOM 905 C C . THR A 1 117 ? -8.321 1.742 1.079 1.00 96.31 117 THR A C 1
ATOM 907 O O . THR A 1 117 ? -8.693 1.569 2.240 1.00 96.31 117 THR A O 1
ATOM 910 N N . VAL A 1 118 ? -7.025 1.803 0.757 1.00 97.06 118 VAL A N 1
ATOM 911 C CA . VAL A 1 118 ? -5.941 1.692 1.746 1.00 97.06 118 VAL A CA 1
ATOM 912 C C . VAL A 1 118 ? -5.930 2.888 2.699 1.00 97.06 118 VAL A C 1
ATOM 914 O O . VAL A 1 118 ? -5.824 2.696 3.909 1.00 97.06 118 VAL A O 1
ATOM 917 N N . LEU A 1 119 ? -6.090 4.110 2.185 1.00 97.25 119 LEU A N 1
ATOM 918 C CA . LEU A 1 119 ? -6.160 5.323 3.005 1.00 97.25 119 LEU A CA 1
ATOM 919 C C . LEU A 1 119 ? -7.345 5.296 3.977 1.00 97.25 119 LEU A C 1
ATOM 921 O O . LEU A 1 119 ? -7.193 5.657 5.143 1.00 97.25 119 LEU A O 1
ATOM 925 N N . ALA A 1 120 ? -8.508 4.821 3.528 1.00 96.00 120 ALA A N 1
ATOM 926 C CA . ALA A 1 120 ? -9.673 4.662 4.390 1.00 96.00 120 ALA A CA 1
ATOM 927 C C . ALA A 1 120 ? -9.397 3.683 5.547 1.00 96.00 120 ALA A C 1
ATOM 929 O O . ALA A 1 120 ? -9.732 3.979 6.695 1.00 96.00 120 ALA A O 1
ATOM 930 N N . ALA A 1 121 ? -8.728 2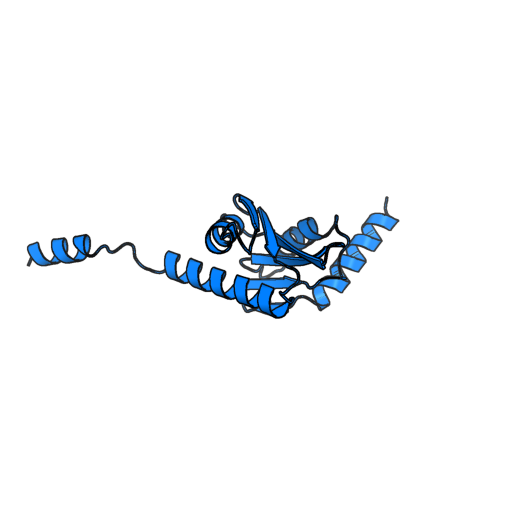.557 5.274 1.00 95.81 121 ALA A N 1
ATOM 931 C CA . ALA A 1 121 ? -8.337 1.601 6.310 1.00 95.81 121 ALA A CA 1
ATOM 932 C C . ALA A 1 121 ? -7.289 2.166 7.284 1.00 95.81 121 ALA A C 1
ATOM 934 O O . ALA A 1 121 ? -7.390 1.927 8.487 1.00 95.81 121 ALA A O 1
ATOM 935 N N . LEU A 1 122 ? -6.311 2.936 6.791 1.00 96.06 122 LEU A N 1
ATOM 936 C CA . LEU A 1 122 ? -5.322 3.619 7.634 1.00 96.06 122 LEU A CA 1
ATOM 937 C C . LEU A 1 122 ? -5.994 4.596 8.598 1.00 96.06 122 LEU A C 1
ATOM 939 O O . LEU A 1 122 ? -5.722 4.566 9.797 1.00 96.06 122 LEU A O 1
ATOM 943 N N . LYS A 1 123 ? -6.923 5.409 8.087 1.00 94.69 123 LYS A N 1
ATOM 944 C CA . LYS A 1 123 ? -7.699 6.342 8.904 1.00 94.69 123 LYS A CA 1
ATOM 945 C C . LYS A 1 123 ? -8.501 5.611 9.983 1.00 94.69 123 LYS A C 1
ATOM 947 O O . LYS A 1 123 ? -8.444 5.998 11.146 1.00 94.69 123 LYS A O 1
ATOM 952 N N . GLN A 1 124 ? -9.186 4.528 9.618 1.00 93.94 124 GLN A N 1
ATOM 953 C CA . GLN A 1 124 ? -9.962 3.725 10.563 1.00 93.94 124 GLN A CA 1
ATOM 954 C C . GLN A 1 124 ? -9.088 3.104 11.666 1.00 93.94 124 GLN A C 1
ATOM 956 O O . GLN A 1 124 ? -9.475 3.112 12.835 1.00 93.94 124 GLN A O 1
ATOM 961 N N . GLU A 1 125 ? -7.918 2.555 11.325 1.00 93.75 125 GLU A N 1
ATOM 962 C CA . GLU A 1 125 ? -7.013 1.989 12.335 1.00 93.75 125 GLU A CA 1
ATOM 963 C C . GLU A 1 125 ? -6.448 3.079 13.254 1.00 93.75 125 GLU A C 1
ATOM 965 O O . GLU A 1 125 ? -6.378 2.867 14.463 1.00 93.75 125 GLU A O 1
ATOM 970 N N . LYS A 1 126 ? -6.127 4.264 12.719 1.00 91.06 126 LYS A N 1
ATOM 971 C CA . LYS A 1 126 ? -5.671 5.408 13.519 1.00 91.06 126 LYS A CA 1
ATOM 972 C C . LYS A 1 126 ? -6.727 5.844 14.534 1.00 91.06 126 LYS A C 1
ATOM 974 O O . LYS A 1 126 ? -6.441 5.887 15.731 1.00 91.06 126 LYS A O 1
ATOM 979 N N . GLU A 1 127 ? -7.964 6.051 14.085 1.00 89.44 127 GLU A N 1
ATOM 980 C CA . GLU A 1 127 ? -9.102 6.384 14.954 1.00 89.44 127 GLU A CA 1
ATOM 981 C C . GLU A 1 127 ? -9.303 5.319 16.045 1.00 89.44 127 GLU A C 1
ATOM 983 O O . GLU A 1 127 ? -9.490 5.639 17.221 1.00 89.44 127 GLU A O 1
ATOM 988 N N . ARG A 1 128 ? -9.182 4.035 15.691 1.00 86.50 128 ARG A N 1
ATOM 989 C CA . ARG A 1 128 ? -9.280 2.920 16.642 1.00 86.50 128 ARG A CA 1
ATOM 990 C C . ARG A 1 128 ? -8.175 2.933 17.702 1.00 86.50 128 ARG A C 1
ATOM 992 O O . ARG A 1 128 ? -8.438 2.537 18.836 1.00 86.50 128 ARG A O 1
ATOM 999 N N . THR A 1 129 ? -6.959 3.351 17.353 1.00 82.88 129 THR A N 1
ATOM 1000 C CA . THR A 1 129 ? -5.839 3.462 18.304 1.00 82.88 129 THR A CA 1
ATOM 1001 C C . THR A 1 129 ? -5.891 4.718 19.172 1.00 82.88 129 THR A C 1
ATOM 1003 O O . THR A 1 129 ? -5.447 4.671 20.316 1.00 82.88 129 THR A O 1
ATOM 1006 N N . GLU A 1 130 ? -6.449 5.816 18.658 1.00 79.25 130 GLU A N 1
ATOM 1007 C CA . GLU A 1 130 ? -6.571 7.093 19.373 1.00 79.25 130 GLU A CA 1
ATOM 1008 C C . GLU A 1 130 ? -7.786 7.136 20.310 1.00 79.25 130 GLU A C 1
ATOM 1010 O O . GLU A 1 130 ? -7.784 7.879 21.291 1.00 79.25 130 GLU A O 1
ATOM 1015 N N . THR A 1 131 ? -8.818 6.323 20.054 1.00 63.41 131 THR A N 1
ATOM 1016 C CA . THR A 1 131 ? -9.993 6.264 20.931 1.00 63.41 131 THR A CA 1
ATOM 1017 C C . THR A 1 131 ? -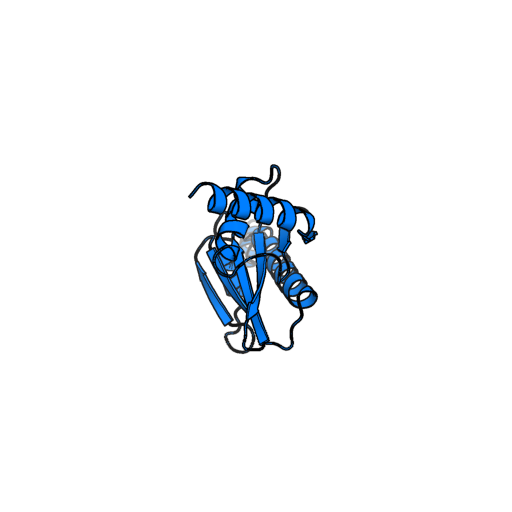9.598 5.656 22.285 1.00 63.41 131 THR A C 1
ATOM 1019 O O . THR A 1 131 ? -9.166 4.498 22.331 1.00 63.41 131 THR A O 1
ATOM 1022 N N . PRO A 1 132 ? -9.762 6.377 23.415 1.00 56.69 132 PRO A N 1
ATOM 1023 C CA . PRO A 1 132 ? -9.482 5.821 24.730 1.00 56.69 132 PRO A CA 1
ATOM 1024 C C . PRO A 1 132 ? -10.322 4.561 24.946 1.00 56.69 132 PRO A C 1
ATOM 1026 O O . PRO A 1 132 ? -11.520 4.557 24.658 1.00 56.69 132 PRO A O 1
ATOM 1029 N N . ARG A 1 133 ? -9.727 3.502 25.512 1.00 57.81 133 ARG A N 1
ATOM 1030 C CA . ARG A 1 133 ? -10.460 2.342 26.060 1.00 57.81 133 ARG A CA 1
ATOM 1031 C C . ARG A 1 133 ? -11.257 2.752 27.308 1.00 57.81 133 ARG A C 1
ATOM 1033 O O . ARG A 1 133 ? -11.082 2.177 28.373 1.00 57.81 133 ARG A O 1
ATOM 1040 N N . VAL A 1 134 ? -12.088 3.779 27.208 1.00 59.38 134 VAL A N 1
ATOM 1041 C CA . VAL A 1 134 ? -13.066 4.121 28.230 1.00 59.38 134 VAL A CA 1
ATOM 1042 C C . VAL A 1 134 ? -14.337 3.417 27.802 1.00 59.38 134 VAL A C 1
ATOM 1044 O O . VAL A 1 134 ? -15.004 3.810 26.846 1.00 59.38 134 VAL A O 1
ATOM 1047 N N . THR A 1 135 ? -14.628 2.298 28.452 1.00 66.44 135 THR A N 1
ATOM 1048 C CA . THR A 1 135 ? -15.899 1.617 28.238 1.00 66.44 135 THR A CA 1
ATOM 1049 C C . THR A 1 135 ? -17.005 2.412 28.930 1.00 66.44 135 THR A C 1
ATOM 1051 O O . THR A 1 135 ? -16.756 3.113 29.911 1.00 66.44 135 THR A O 1
ATOM 1054 N N . LEU A 1 136 ? -18.256 2.285 28.473 1.00 62.69 136 LEU A N 1
ATOM 1055 C CA . LEU A 1 136 ? -19.401 2.853 29.201 1.00 62.69 136 LEU A CA 1
ATOM 1056 C C . LEU A 1 136 ? -19.399 2.406 30.676 1.00 62.69 136 LEU A C 1
ATOM 1058 O O . LEU A 1 136 ? -19.728 3.191 31.558 1.00 62.69 136 LEU A O 1
ATOM 1062 N N . GLY A 1 137 ? -18.944 1.179 30.957 1.00 70.88 137 GLY A N 1
ATOM 1063 C CA . GLY A 1 137 ? -18.785 0.660 32.317 1.00 70.88 137 GLY A CA 1
ATOM 1064 C C . GLY A 1 137 ? -17.772 1.424 33.179 1.00 70.88 137 GLY A C 1
ATOM 1065 O O . GLY A 1 137 ? -17.970 1.521 34.389 1.00 70.88 137 GLY A O 1
ATOM 1066 N N . ASP A 1 138 ? -16.733 2.011 32.583 1.00 74.69 138 ASP A N 1
ATOM 1067 C CA . ASP A 1 138 ? -15.761 2.847 33.301 1.00 74.69 138 ASP A CA 1
ATOM 1068 C C . ASP A 1 138 ? -16.356 4.217 33.658 1.00 74.69 138 ASP A C 1
ATOM 1070 O O . ASP A 1 138 ? -16.076 4.755 34.729 1.00 74.69 138 ASP A O 1
ATOM 1074 N N . ILE A 1 139 ? -17.250 4.738 32.811 1.00 70.12 139 ILE A N 1
ATOM 1075 C CA . ILE A 1 139 ? -18.003 5.975 33.067 1.00 70.12 139 ILE A CA 1
ATOM 1076 C C . ILE A 1 139 ? -19.024 5.752 34.192 1.00 70.12 139 ILE A C 1
ATOM 1078 O O . ILE A 1 139 ? -19.103 6.555 35.120 1.00 70.12 139 ILE A O 1
ATOM 1082 N N . PHE A 1 140 ? -19.754 4.630 34.171 1.00 68.94 140 PHE A N 1
ATOM 1083 C CA . PHE A 1 140 ? -20.728 4.302 35.220 1.00 68.94 140 PHE A CA 1
ATOM 1084 C C . PHE A 1 140 ? -20.071 4.035 36.584 1.00 68.94 140 PHE A C 1
ATOM 1086 O O . PHE A 1 140 ? -20.581 4.498 37.600 1.00 68.94 140 PHE A O 1
ATOM 1093 N N . LYS A 1 141 ? -18.893 3.395 36.628 1.00 68.62 141 LYS A N 1
ATOM 1094 C CA . LYS A 1 141 ? -18.121 3.251 37.879 1.00 68.62 141 LYS A CA 1
ATOM 1095 C C . LYS A 1 141 ? -17.605 4.578 38.444 1.00 68.62 141 LYS A C 1
ATOM 1097 O O . LYS A 1 141 ? -17.359 4.662 39.645 1.00 68.62 141 LYS A O 1
ATOM 1102 N N . GLY A 1 142 ? -17.397 5.584 37.595 1.00 61.06 142 GLY A N 1
ATOM 1103 C CA . GLY A 1 142 ? -17.025 6.933 38.023 1.00 61.06 142 GLY A CA 1
ATOM 1104 C C . GLY A 1 142 ? -18.186 7.701 38.662 1.00 61.06 142 GLY A C 1
ATOM 1105 O O . GLY A 1 142 ? -17.961 8.484 39.580 1.00 61.06 142 GLY A O 1
ATOM 1106 N N . LEU A 1 143 ? -19.420 7.437 38.220 1.00 62.03 143 LEU A N 1
ATOM 1107 C CA . LEU A 1 143 ? -20.637 8.085 38.723 1.00 62.03 143 LEU A CA 1
ATOM 1108 C C . LEU A 1 143 ? -21.093 7.537 40.086 1.00 62.03 143 LEU A C 1
ATOM 1110 O O . LEU A 1 143 ? -21.572 8.312 40.904 1.00 62.03 143 LEU A O 1
ATOM 1114 N N . ASP A 1 144 ? -20.858 6.253 40.376 1.00 57.06 144 ASP A N 1
ATOM 1115 C CA . ASP A 1 144 ? -21.174 5.628 41.681 1.00 57.06 144 ASP A CA 1
ATOM 1116 C C . ASP A 1 144 ? -20.264 6.088 42.841 1.00 57.06 144 ASP A C 1
ATOM 1118 O O . ASP A 1 144 ? -20.471 5.706 43.993 1.00 57.06 144 ASP A O 1
ATOM 1122 N N . LYS A 1 145 ? -19.226 6.885 42.557 1.00 55.34 145 LYS A N 1
ATOM 1123 C CA . LYS A 1 145 ? -18.317 7.455 43.568 1.00 55.34 145 LYS A CA 1
ATOM 1124 C C . LYS A 1 145 ? -18.570 8.939 43.871 1.00 55.34 145 LYS A C 1
ATOM 1126 O O . LYS A 1 145 ? -17.721 9.550 44.521 1.00 55.34 145 LYS A O 1
ATOM 1131 N N . SER A 1 146 ? -19.680 9.508 43.394 1.00 47.44 146 SER A N 1
ATOM 1132 C CA . SER A 1 146 ? -20.075 10.904 43.661 1.00 47.44 146 SER A CA 1
ATOM 1133 C C . SER A 1 146 ? -21.103 11.006 44.781 1.00 47.44 146 SER A C 1
ATOM 1135 O O . SER A 1 146 ? -22.039 10.180 44.787 1.00 47.44 146 SER A O 1
#

pLDDT: mean 85.88, std 11.58, range [47.44, 97.31]

Radius of gyration: 18.5 Å; chains: 1; bounding box: 49×26×60 Å

Foldseek 3Di:
DVVVVVVLVVLLVVQVVQFDDDPQAETEGEEPSDDPVCQQVSQVCQQVPPPRRHQKYWYWYQDPVLKIKIKIFHAQWVQVQLCVVLDPVPAKHWDDTRGTIMIIGDNVDDRVNVVVSSVVSSVVVVCVVPDDPCDVVNVVVVVVVD